Protein AF-A0AAN5CMR9-F1 (afdb_monomer)

Structure (mmCIF, N/CA/C/O backbone):
data_AF-A0AAN5CMR9-F1
#
_entry.id   AF-A0AAN5CMR9-F1
#
loop_
_atom_site.group_PDB
_atom_site.id
_atom_site.type_symbol
_atom_site.label_atom_id
_atom_site.label_alt_id
_atom_site.label_comp_id
_atom_site.label_asym_id
_atom_site.label_entity_id
_atom_site.label_seq_id
_atom_site.pdbx_PDB_ins_code
_atom_site.Cartn_x
_atom_site.Cartn_y
_atom_site.Cartn_z
_atom_site.occupancy
_atom_site.B_iso_or_equiv
_atom_site.auth_seq_id
_atom_site.auth_comp_id
_atom_site.auth_asym_id
_atom_site.auth_atom_id
_atom_site.pdbx_PDB_model_num
ATOM 1 N N . LEU A 1 1 ? -16.423 -17.883 -1.267 1.00 54.22 1 LEU A N 1
ATOM 2 C CA . LEU A 1 1 ? -16.572 -16.477 -0.836 1.00 54.22 1 LEU A CA 1
ATOM 3 C C . LEU A 1 1 ? -15.192 -15.862 -0.954 1.00 54.22 1 LEU A C 1
ATOM 5 O O . LEU A 1 1 ? -14.304 -16.323 -0.244 1.00 54.22 1 LEU A O 1
ATOM 9 N N . ASP A 1 2 ? -14.977 -14.930 -1.876 1.00 73.81 2 ASP A N 1
ATOM 10 C CA . ASP A 1 2 ? -13.643 -14.345 -2.053 1.00 73.81 2 ASP A CA 1
ATOM 11 C C . ASP A 1 2 ? -13.212 -13.628 -0.769 1.00 73.81 2 ASP A C 1
ATOM 13 O O . ASP A 1 2 ? -14.037 -12.999 -0.098 1.00 73.81 2 ASP A O 1
ATOM 17 N N . SER A 1 3 ? -11.927 -13.698 -0.415 1.00 73.06 3 SER A N 1
ATOM 18 C CA . SER A 1 3 ? -11.395 -13.142 0.841 1.00 73.06 3 SER A CA 1
ATOM 19 C C . SER A 1 3 ? -11.762 -11.663 1.044 1.00 73.06 3 SER A C 1
ATOM 21 O O . SER A 1 3 ? -12.077 -11.240 2.156 1.00 73.06 3 SER A O 1
ATOM 23 N N . PHE A 1 4 ? -11.833 -10.886 -0.044 1.00 76.44 4 PHE A N 1
ATOM 24 C CA . PHE A 1 4 ? -12.294 -9.493 -0.036 1.00 76.44 4 PHE A CA 1
ATOM 25 C C . PHE A 1 4 ? -13.784 -9.341 0.290 1.00 76.44 4 PHE A C 1
ATOM 27 O O . PHE A 1 4 ? -14.167 -8.454 1.056 1.00 76.44 4 PHE A O 1
ATOM 34 N N . GLN A 1 5 ? -14.632 -10.206 -0.269 1.00 79.25 5 GLN A N 1
ATOM 35 C CA . GLN A 1 5 ? -16.070 -10.196 0.002 1.00 79.25 5 GLN A CA 1
ATOM 36 C C . GLN A 1 5 ? -16.343 -10.585 1.459 1.00 79.25 5 GLN A C 1
ATOM 38 O O . GLN A 1 5 ? -17.150 -9.936 2.125 1.00 79.25 5 GLN A O 1
ATOM 43 N N . GLY A 1 6 ? -15.615 -11.582 1.977 1.00 84.19 6 GLY A N 1
ATOM 44 C CA . GLY A 1 6 ? -15.676 -11.984 3.383 1.00 84.19 6 GLY A CA 1
ATOM 45 C C . GLY A 1 6 ? -15.304 -10.839 4.322 1.00 84.19 6 GLY A C 1
ATOM 46 O O . GLY A 1 6 ? -16.078 -10.498 5.218 1.00 84.19 6 GLY A O 1
ATOM 47 N N . PHE A 1 7 ? -14.179 -10.170 4.056 1.00 82.88 7 PHE A N 1
ATOM 48 C CA . PHE A 1 7 ? -13.746 -9.002 4.825 1.00 82.88 7 PHE A CA 1
ATOM 49 C C . PHE A 1 7 ? -14.787 -7.874 4.800 1.00 82.88 7 PHE A C 1
ATOM 51 O O . PHE A 1 7 ? -15.150 -7.332 5.846 1.00 82.88 7 PHE A O 1
ATOM 58 N N . ALA A 1 8 ? -15.331 -7.547 3.624 1.00 85.06 8 ALA A N 1
ATOM 59 C CA . ALA A 1 8 ? -16.335 -6.496 3.479 1.00 85.06 8 ALA A CA 1
ATOM 60 C C . ALA A 1 8 ? -17.633 -6.807 4.246 1.00 85.06 8 ALA A C 1
ATOM 62 O O . ALA A 1 8 ? -18.212 -5.910 4.869 1.00 85.06 8 ALA A O 1
ATOM 63 N N . ILE A 1 9 ? -18.088 -8.063 4.232 1.00 88.12 9 ILE A N 1
ATOM 64 C CA . ILE A 1 9 ? -19.270 -8.504 4.984 1.00 88.12 9 ILE A CA 1
ATOM 65 C C . ILE A 1 9 ? -19.006 -8.411 6.488 1.00 88.12 9 ILE A C 1
ATOM 67 O O . ILE A 1 9 ? -19.814 -7.820 7.207 1.00 88.12 9 ILE A O 1
ATOM 71 N N . ILE A 1 10 ? -17.867 -8.921 6.963 1.00 86.75 10 ILE A N 1
ATOM 72 C CA . ILE A 1 10 ? -17.481 -8.866 8.381 1.00 86.75 10 ILE A CA 1
ATOM 73 C C . ILE A 1 10 ? -17.384 -7.412 8.854 1.00 86.75 10 ILE A C 1
ATOM 75 O O . ILE A 1 10 ? -17.934 -7.067 9.903 1.00 86.75 10 ILE A O 1
ATOM 79 N N . PHE A 1 11 ? -16.762 -6.534 8.068 1.00 86.75 11 PHE A N 1
ATOM 80 C CA . PHE A 1 11 ? -16.649 -5.113 8.389 1.00 86.75 11 PHE A CA 1
ATOM 81 C C . PHE A 1 11 ? -18.017 -4.432 8.486 1.00 86.75 11 PHE A C 1
ATOM 83 O O . PHE A 1 11 ? -18.305 -3.734 9.461 1.00 86.75 11 PHE A O 1
ATOM 90 N N . ARG A 1 12 ? -18.895 -4.664 7.503 1.00 87.50 12 ARG A N 1
ATOM 91 C CA . ARG A 1 12 ? -20.254 -4.100 7.493 1.00 87.50 12 ARG A CA 1
ATOM 92 C 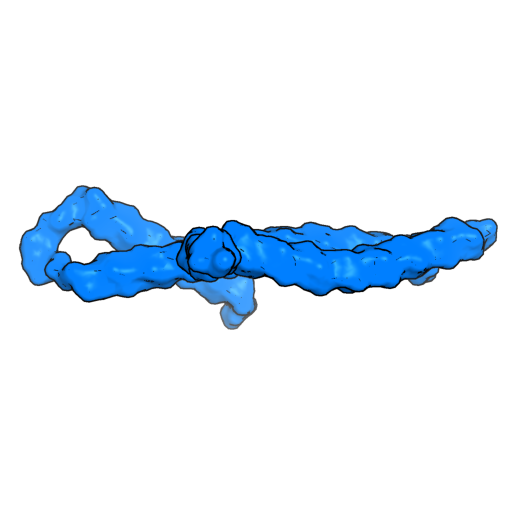C . ARG A 1 12 ? -21.088 -4.609 8.666 1.00 87.50 12 ARG A C 1
ATOM 94 O O . ARG A 1 12 ? -21.813 -3.819 9.267 1.00 87.50 12 ARG A O 1
ATOM 101 N N . THR A 1 13 ? -20.980 -5.890 9.005 1.00 86.31 13 THR A N 1
ATOM 102 C CA . THR A 1 13 ? -21.714 -6.494 10.124 1.00 86.31 13 THR A CA 1
ATOM 103 C C . THR A 1 13 ? -21.234 -5.946 11.466 1.00 86.31 13 THR A C 1
ATOM 105 O O . THR A 1 13 ? -22.067 -5.509 12.260 1.00 86.31 13 THR A O 1
ATOM 108 N N . ASN A 1 14 ? -19.918 -5.866 11.695 1.00 84.94 14 ASN A N 1
ATOM 109 C CA . ASN A 1 14 ? -19.356 -5.272 12.916 1.00 84.94 14 ASN A CA 1
ATOM 110 C C . ASN A 1 14 ? -19.716 -3.788 13.049 1.00 84.94 14 ASN A C 1
ATOM 112 O O . ASN A 1 14 ? -20.107 -3.345 14.127 1.00 84.94 14 ASN A O 1
ATOM 116 N N . ARG A 1 15 ? -19.676 -3.028 11.947 1.00 85.44 15 ARG A N 1
ATOM 117 C CA . ARG A 1 15 ? -20.081 -1.617 11.944 1.00 85.44 15 ARG A CA 1
ATOM 118 C C . ARG A 1 15 ? -21.562 -1.443 12.281 1.00 85.44 15 ARG A C 1
ATOM 120 O O . ARG A 1 15 ? -21.886 -0.665 13.168 1.00 85.44 15 ARG A O 1
ATOM 127 N N . LYS A 1 16 ? -22.453 -2.215 11.648 1.00 85.81 16 LYS A N 1
ATOM 128 C CA . LYS A 1 16 ? -23.893 -2.191 11.963 1.00 85.81 16 LYS A CA 1
ATOM 129 C C . LYS A 1 16 ? -24.174 -2.597 13.411 1.00 85.81 16 LYS A C 1
ATOM 131 O O . LYS A 1 16 ? -25.052 -2.013 14.037 1.00 85.81 16 LYS A O 1
ATOM 136 N N . ALA A 1 17 ? -23.455 -3.587 13.943 1.00 82.88 17 ALA A N 1
ATOM 137 C CA . ALA A 1 17 ? -23.580 -3.986 15.342 1.00 82.88 17 ALA A CA 1
ATOM 138 C C . ALA A 1 17 ? -23.146 -2.852 16.284 1.00 82.88 17 ALA A C 1
ATOM 140 O O . ALA A 1 17 ? -23.861 -2.547 17.235 1.00 82.88 17 ALA A O 1
ATOM 141 N N . PHE A 1 18 ? -22.026 -2.189 15.985 1.00 82.50 18 PHE A N 1
ATOM 142 C CA . PHE A 1 18 ? -21.540 -1.036 16.741 1.00 82.50 18 PHE A CA 1
ATOM 143 C C . PHE A 1 18 ? -22.519 0.147 16.708 1.00 82.50 18 PHE A C 1
ATOM 145 O O . PHE A 1 18 ? -22.845 0.702 17.756 1.00 82.50 18 PHE A O 1
ATOM 152 N N . ASP A 1 19 ? -23.055 0.483 15.533 1.00 82.44 19 ASP A N 1
ATOM 153 C CA . ASP A 1 19 ? -24.025 1.573 15.374 1.00 82.44 19 ASP A CA 1
ATOM 154 C C . ASP A 1 19 ? -25.329 1.284 16.143 1.00 82.44 19 ASP A C 1
ATOM 156 O O . ASP A 1 19 ? -25.851 2.171 16.819 1.00 82.44 19 ASP A O 1
ATOM 160 N N . ARG A 1 20 ? -25.805 0.027 16.137 1.00 81.00 20 ARG A N 1
ATOM 161 C CA . ARG A 1 20 ? -26.970 -0.414 16.932 1.00 81.00 20 ARG A CA 1
ATOM 162 C C . ARG A 1 20 ? -26.738 -0.320 18.441 1.00 81.00 20 ARG A C 1
ATOM 164 O O . ARG A 1 20 ? -27.664 0.013 19.172 1.00 81.00 20 ARG A O 1
ATOM 171 N N . MET A 1 21 ? -25.519 -0.597 18.908 1.00 76.31 21 MET A N 1
ATOM 172 C CA . MET A 1 21 ? -25.154 -0.446 20.324 1.00 76.31 21 MET A CA 1
ATOM 173 C C . MET A 1 21 ? -25.060 1.027 20.744 1.00 76.31 21 MET A C 1
ATOM 175 O O . MET A 1 21 ? -25.312 1.349 21.902 1.00 76.31 21 MET A O 1
ATOM 179 N N . LYS A 1 22 ? -24.746 1.931 19.807 1.00 72.62 22 LYS A N 1
ATOM 180 C CA . LYS A 1 22 ? -24.695 3.379 20.050 1.00 72.62 22 LYS A CA 1
ATOM 181 C C . LYS A 1 22 ? -26.085 4.032 20.069 1.00 72.62 22 LYS A C 1
ATOM 183 O O . LYS A 1 22 ? -26.266 5.031 20.757 1.00 72.62 22 LYS A O 1
ATOM 188 N N . SER A 1 23 ? -27.059 3.480 19.338 1.00 71.38 23 SER A N 1
ATOM 189 C CA . SER A 1 23 ? -28.411 4.046 19.182 1.00 71.38 23 SER A CA 1
ATOM 190 C C . SER A 1 23 ? -29.393 3.760 20.329 1.00 71.38 23 SER A C 1
ATOM 192 O O . SER A 1 23 ? -30.541 4.184 20.254 1.00 71.38 23 SER A O 1
ATOM 194 N N . GLY A 1 24 ? -28.982 3.061 21.389 1.00 58.81 24 GLY A N 1
ATOM 195 C CA . GLY A 1 24 ? -29.808 2.891 22.585 1.00 58.81 24 GLY A CA 1
ATOM 196 C C . GLY A 1 24 ? -29.395 1.688 23.420 1.00 58.81 24 GLY A C 1
ATOM 197 O O . GLY A 1 24 ? -29.273 0.576 22.907 1.00 58.81 24 GLY A O 1
ATOM 198 N N . ALA A 1 25 ? -29.206 1.907 24.722 1.00 55.69 25 ALA A N 1
ATOM 199 C CA . ALA A 1 25 ? -29.036 0.840 25.696 1.00 55.69 25 ALA A CA 1
ATOM 200 C C . ALA A 1 25 ? -30.337 0.024 25.766 1.00 55.69 25 ALA A C 1
ATOM 202 O O . ALA A 1 25 ? -31.281 0.400 26.456 1.00 55.69 25 ALA A O 1
ATOM 203 N N . GLN A 1 26 ? -30.414 -1.084 25.024 1.00 57.78 26 GLN A N 1
ATOM 204 C CA . GLN A 1 26 ? -31.465 -2.073 25.245 1.00 57.78 26 GLN A CA 1
ATOM 205 C C . GLN A 1 26 ? -31.249 -2.682 26.636 1.00 57.78 26 GLN A C 1
ATOM 207 O O . GLN A 1 26 ? -30.370 -3.527 26.833 1.00 57.78 26 GLN A O 1
ATOM 212 N N . VAL A 1 27 ? -32.026 -2.190 27.603 1.00 52.62 27 VAL A N 1
ATOM 213 C CA . VAL A 1 27 ? -32.082 -2.661 28.990 1.00 52.62 27 VAL A CA 1
ATOM 214 C C . VAL A 1 27 ? -32.429 -4.153 28.953 1.00 52.62 27 VAL A C 1
ATOM 216 O O . VAL A 1 27 ? -33.555 -4.521 28.639 1.00 52.62 27 VAL A O 1
ATOM 219 N N . GLY A 1 28 ? -31.429 -5.013 29.168 1.00 58.91 28 GLY A N 1
ATOM 220 C CA . GLY A 1 28 ? -31.587 -6.474 29.211 1.00 58.91 28 GLY A CA 1
ATOM 221 C C . GLY A 1 28 ? -30.560 -7.285 28.411 1.00 58.91 28 GLY A C 1
ATOM 222 O O . GLY A 1 28 ? -30.304 -8.424 28.771 1.00 58.91 28 GLY A O 1
ATOM 223 N N . ASN A 1 29 ? -29.920 -6.713 27.380 1.00 56.38 29 ASN A N 1
ATOM 224 C CA . ASN A 1 29 ? -28.950 -7.431 26.521 1.00 56.38 29 ASN A CA 1
ATOM 225 C C . ASN A 1 29 ? -27.581 -6.735 26.396 1.00 56.38 29 ASN A C 1
ATOM 227 O O . ASN A 1 29 ? -26.737 -7.126 25.581 1.00 56.38 29 ASN A O 1
ATOM 231 N N . TYR A 1 30 ? -27.346 -5.691 27.194 1.00 60.59 30 TYR A N 1
ATOM 232 C CA . TYR A 1 30 ? -26.085 -4.958 27.215 1.00 60.59 30 TYR A CA 1
ATOM 233 C C . TYR A 1 30 ? -25.018 -5.744 27.989 1.00 60.59 30 TYR A C 1
ATOM 235 O O . TYR A 1 30 ? -24.880 -5.616 29.202 1.00 60.59 30 TYR A O 1
ATOM 243 N N . SER A 1 31 ? -24.252 -6.573 27.280 1.00 68.94 31 SER A N 1
ATOM 244 C CA . SER A 1 31 ? -23.016 -7.142 27.818 1.00 68.94 31 SER A CA 1
ATOM 245 C C . SER A 1 31 ? -21.861 -6.195 27.517 1.00 68.94 31 SER A C 1
ATOM 247 O O . SER A 1 31 ? -21.487 -6.010 26.357 1.00 68.94 31 SER A O 1
ATOM 249 N N . VAL A 1 32 ? -21.281 -5.616 28.572 1.00 72.62 32 VAL A N 1
ATOM 250 C CA . VAL A 1 32 ? -20.092 -4.751 28.495 1.00 72.62 32 VAL A CA 1
ATOM 251 C C . VAL A 1 32 ? -18.985 -5.439 27.687 1.00 72.62 32 VAL A C 1
ATOM 253 O O . VAL A 1 32 ? -18.426 -4.833 26.774 1.00 72.62 32 VAL A O 1
ATOM 256 N N . ALA A 1 33 ? -18.756 -6.735 27.929 1.00 78.75 33 ALA A N 1
ATOM 257 C CA . ALA A 1 33 ? -17.761 -7.536 27.218 1.00 78.75 33 ALA A CA 1
ATOM 258 C C . ALA A 1 33 ? -17.989 -7.564 25.696 1.00 78.75 33 ALA A C 1
ATOM 260 O O . ALA A 1 33 ? -17.045 -7.399 24.926 1.00 78.75 33 ALA A O 1
ATOM 261 N N . ARG A 1 34 ? -19.244 -7.695 25.245 1.00 78.06 34 ARG A N 1
ATOM 262 C CA . ARG A 1 34 ? -19.577 -7.728 23.812 1.00 78.06 34 ARG A CA 1
ATOM 263 C C . ARG A 1 34 ? -19.308 -6.385 23.132 1.00 78.06 34 ARG A C 1
ATOM 265 O O . ARG A 1 34 ? -18.791 -6.356 22.017 1.00 78.06 34 ARG A O 1
ATOM 272 N N . THR A 1 35 ? -19.634 -5.278 23.795 1.00 80.50 35 THR A N 1
ATOM 273 C CA . THR A 1 35 ? -19.367 -3.931 23.269 1.00 80.50 35 THR A CA 1
ATOM 274 C C . THR A 1 35 ? -17.864 -3.678 23.133 1.00 80.50 35 THR A C 1
ATOM 276 O O . THR A 1 35 ? -17.432 -3.137 22.114 1.00 80.50 35 THR A O 1
ATOM 279 N N . PHE A 1 36 ? -17.061 -4.117 24.111 1.00 82.56 36 PHE A N 1
ATOM 280 C CA . PHE A 1 36 ? -15.597 -4.041 24.040 1.00 82.56 36 PHE A CA 1
ATOM 281 C C . PHE A 1 36 ? -15.033 -4.875 22.882 1.00 82.56 36 PHE A C 1
ATOM 283 O O . PHE A 1 36 ? -14.300 -4.332 22.059 1.00 82.56 36 PHE A O 1
ATOM 290 N N . GLN A 1 37 ? -15.453 -6.136 22.745 1.00 83.62 37 GLN A N 1
ATOM 291 C CA . GLN A 1 37 ? -14.999 -7.025 21.666 1.00 83.62 37 GLN A CA 1
ATOM 292 C C . GLN A 1 37 ? -15.316 -6.475 20.268 1.00 83.62 37 GLN A C 1
ATOM 294 O O . GLN A 1 37 ? -14.469 -6.488 19.377 1.00 83.62 37 GLN A O 1
ATOM 299 N N . VAL A 1 38 ? -16.533 -5.964 20.048 1.00 85.31 38 VAL A N 1
ATOM 300 C CA . VAL A 1 38 ? -16.916 -5.402 18.739 1.00 85.31 38 VAL A CA 1
ATOM 301 C C . VAL A 1 38 ? -16.152 -4.111 18.446 1.00 85.31 38 VAL A C 1
ATOM 303 O O . VAL A 1 38 ? -15.786 -3.873 17.295 1.00 85.31 38 VAL A O 1
ATOM 306 N N . LYS A 1 39 ? -15.893 -3.282 19.465 1.00 85.31 39 LYS A N 1
ATOM 307 C CA . LYS A 1 39 ? -15.098 -2.059 19.315 1.00 85.31 39 LYS A CA 1
ATOM 308 C C . LYS A 1 39 ? -13.657 -2.382 18.911 1.00 85.31 39 LYS A C 1
ATOM 310 O O . LYS A 1 39 ? -13.166 -1.787 17.956 1.00 85.31 39 LYS A O 1
ATOM 315 N N . GLU A 1 40 ? -13.025 -3.333 19.590 1.00 84.00 40 GLU A N 1
ATOM 316 C CA . GLU A 1 40 ? -11.660 -3.780 19.294 1.00 84.00 40 GLU A CA 1
ATOM 317 C C . GLU A 1 40 ? -11.565 -4.400 17.893 1.00 84.00 40 GLU A C 1
ATOM 319 O O . GLU A 1 40 ? -10.735 -3.985 17.085 1.00 84.00 40 GLU A O 1
ATOM 324 N N . ASN A 1 41 ? -12.496 -5.291 17.535 1.00 87.00 41 ASN A N 1
ATOM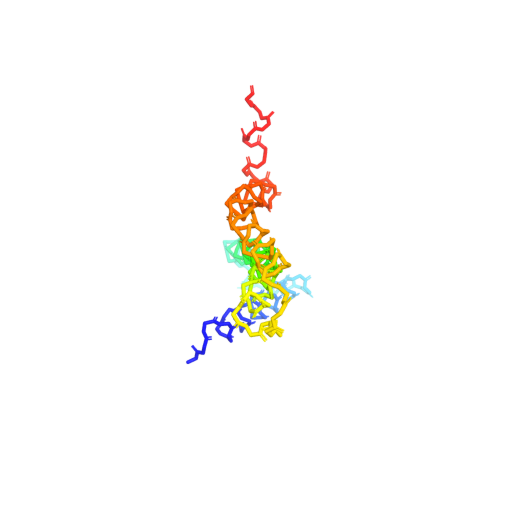 325 C CA . ASN A 1 41 ? -12.564 -5.854 16.185 1.00 87.00 41 ASN A CA 1
ATOM 326 C C . ASN A 1 41 ? -12.704 -4.766 15.111 1.00 87.00 41 ASN A C 1
ATOM 328 O O . ASN A 1 41 ? -12.091 -4.855 14.048 1.00 87.00 41 ASN A O 1
ATOM 332 N N . LEU A 1 42 ? -13.501 -3.723 15.362 1.00 86.00 42 LEU A N 1
ATOM 333 C CA . LEU A 1 42 ? -13.661 -2.615 14.421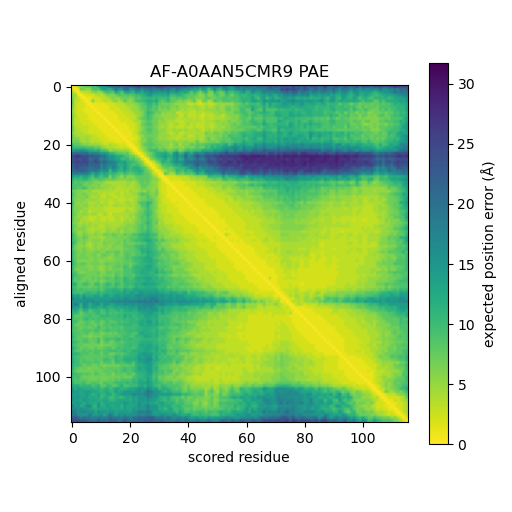 1.00 86.00 42 LEU A CA 1
ATOM 334 C C . LEU A 1 42 ? -12.363 -1.809 14.257 1.00 86.00 42 LEU A C 1
ATOM 336 O O . LEU A 1 42 ? -12.066 -1.356 13.151 1.00 86.00 42 LEU A O 1
ATOM 340 N N . GLU A 1 43 ? -11.605 -1.621 15.336 1.00 86.88 43 GLU A N 1
ATOM 341 C CA . GLU A 1 43 ? -10.306 -0.944 15.319 1.00 86.88 43 GLU A CA 1
ATOM 342 C C . GLU A 1 43 ? -9.275 -1.747 14.516 1.00 86.88 43 GLU A C 1
ATOM 344 O O . GLU A 1 43 ? -8.666 -1.204 13.590 1.00 86.88 43 GLU A O 1
ATOM 349 N N . VAL A 1 44 ? -9.184 -3.058 14.762 1.00 86.75 44 VAL A N 1
ATOM 350 C CA . VAL A 1 44 ? -8.317 -3.973 14.002 1.00 86.75 44 VAL A CA 1
ATOM 351 C C . VAL A 1 44 ? -8.689 -3.988 12.518 1.00 86.75 44 VAL A C 1
ATOM 353 O O . VAL A 1 44 ? -7.818 -3.863 11.658 1.00 86.75 44 VAL A O 1
ATOM 356 N N . LEU A 1 45 ? -9.980 -4.077 12.183 1.00 87.25 45 LEU A N 1
ATOM 357 C CA . LEU A 1 45 ? -10.410 -4.081 10.783 1.00 87.25 45 LEU A CA 1
ATOM 358 C C . LEU A 1 45 ? -10.127 -2.744 10.080 1.00 87.25 45 LEU A C 1
ATOM 360 O O . LEU A 1 45 ? -9.774 -2.739 8.901 1.00 87.25 45 LEU A O 1
ATOM 364 N N . ARG A 1 46 ? -10.252 -1.604 10.774 1.00 86.75 46 ARG A N 1
ATOM 365 C CA . ARG A 1 46 ? -9.876 -0.289 10.220 1.00 86.75 46 ARG A CA 1
ATOM 366 C C . ARG A 1 46 ? -8.377 -0.201 9.955 1.00 86.75 46 ARG A C 1
ATOM 368 O O . ARG A 1 46 ? -7.988 0.296 8.900 1.00 86.75 46 ARG A O 1
ATOM 375 N N . TYR A 1 47 ? -7.563 -0.714 10.872 1.00 87.38 47 TYR A N 1
ATOM 376 C CA . TYR A 1 47 ? -6.118 -0.810 10.699 1.00 87.38 47 TYR A CA 1
ATOM 377 C C . TYR A 1 47 ? -5.746 -1.692 9.497 1.00 87.38 47 TYR A C 1
ATOM 379 O O . TYR A 1 47 ? -5.018 -1.250 8.608 1.00 87.38 47 TYR A O 1
ATOM 387 N N . MET A 1 48 ? -6.334 -2.888 9.390 1.00 86.88 48 MET A N 1
ATOM 388 C CA . MET A 1 48 ? -6.136 -3.776 8.236 1.00 86.88 48 MET A CA 1
ATOM 389 C C . MET A 1 48 ? -6.560 -3.114 6.918 1.00 86.88 48 MET A C 1
ATOM 391 O O . MET A 1 48 ? -5.858 -3.226 5.915 1.00 86.88 48 MET A O 1
ATOM 395 N N . GLN A 1 49 ? -7.679 -2.381 6.909 1.00 87.31 49 GLN A N 1
ATOM 396 C CA . GLN A 1 49 ? -8.127 -1.642 5.727 1.00 87.31 49 GLN A CA 1
ATOM 397 C C . GLN A 1 49 ? -7.149 -0.518 5.347 1.00 87.31 49 GLN A C 1
ATOM 399 O O . GLN A 1 49 ? -6.892 -0.308 4.161 1.00 87.31 49 GLN A O 1
ATOM 404 N N . TRP A 1 50 ? -6.609 0.210 6.327 1.00 86.62 50 TRP A N 1
ATOM 405 C CA . TRP A 1 50 ? -5.611 1.258 6.104 1.00 86.62 50 TRP A CA 1
ATOM 406 C C . TRP A 1 50 ? -4.334 0.694 5.473 1.00 86.62 50 TRP A C 1
ATOM 408 O O . TRP A 1 50 ? -3.916 1.165 4.413 1.00 86.62 50 TRP A O 1
ATOM 418 N N . MET A 1 51 ? -3.780 -0.372 6.056 1.00 87.25 51 MET A N 1
ATOM 419 C CA . MET A 1 51 ? -2.610 -1.065 5.508 1.00 87.25 51 MET A CA 1
ATOM 420 C C . MET A 1 51 ? -2.875 -1.626 4.109 1.00 87.25 51 MET A C 1
ATOM 422 O O . MET A 1 51 ? -2.065 -1.446 3.199 1.00 87.25 51 MET A O 1
ATOM 426 N N . GLY A 1 52 ? -4.034 -2.264 3.917 1.00 87.50 52 GLY A N 1
ATOM 427 C CA . GLY A 1 52 ? -4.421 -2.854 2.639 1.00 87.50 52 GLY A CA 1
ATOM 428 C C . GLY A 1 52 ? -4.490 -1.824 1.511 1.00 87.50 52 GLY A C 1
ATOM 429 O O . GLY A 1 52 ? -4.042 -2.101 0.401 1.00 87.50 52 GLY A O 1
ATOM 430 N N . ARG A 1 53 ? -4.975 -0.605 1.788 1.00 86.75 53 ARG A N 1
ATOM 431 C CA . ARG A 1 53 ? -4.987 0.486 0.798 1.00 86.75 53 ARG A CA 1
ATOM 432 C C . ARG A 1 53 ? -3.576 0.884 0.366 1.00 86.75 53 ARG A C 1
ATOM 434 O O . ARG A 1 53 ? -3.345 1.020 -0.832 1.00 86.75 53 ARG A O 1
ATOM 441 N N . GLY A 1 54 ? -2.650 1.045 1.313 1.00 87.12 54 GLY A N 1
ATOM 442 C CA . GLY A 1 54 ? -1.254 1.373 1.004 1.00 87.12 54 GLY A CA 1
ATOM 443 C C . GLY A 1 54 ? -0.584 0.294 0.151 1.00 87.12 54 GLY A C 1
ATOM 444 O O . GLY A 1 54 ? 0.038 0.598 -0.867 1.00 87.12 54 GLY A O 1
ATOM 445 N N . TRP A 1 55 ? -0.800 -0.972 0.509 1.00 87.12 55 TRP A N 1
ATOM 446 C CA . TRP A 1 55 ? -0.264 -2.115 -0.227 1.00 87.12 55 TRP A CA 1
ATOM 447 C C . TRP A 1 55 ? -0.790 -2.205 -1.670 1.00 87.12 55 TRP A C 1
ATOM 449 O O . TRP A 1 55 ? -0.005 -2.437 -2.590 1.00 87.12 55 TRP A O 1
ATOM 459 N N . ILE A 1 56 ? -2.090 -1.967 -1.894 1.00 89.81 56 ILE A N 1
ATOM 460 C CA . ILE A 1 56 ? -2.690 -1.979 -3.242 1.00 89.81 56 ILE A CA 1
ATOM 461 C C . ILE A 1 56 ? -2.090 -0.881 -4.127 1.00 89.81 56 ILE A C 1
ATOM 463 O O . ILE A 1 56 ? -1.723 -1.151 -5.272 1.00 89.81 56 ILE A O 1
ATOM 467 N N . VAL A 1 57 ? -1.977 0.350 -3.614 1.00 89.12 57 VAL A N 1
ATOM 468 C CA . VAL A 1 57 ? -1.414 1.480 -4.376 1.00 89.12 57 VAL A CA 1
ATOM 469 C C . VAL A 1 57 ? 0.013 1.161 -4.811 1.00 89.12 57 VAL A C 1
ATOM 471 O O . VAL A 1 57 ? 0.356 1.291 -5.984 1.00 89.12 57 VAL A O 1
ATOM 474 N N . SER A 1 58 ? 0.820 0.670 -3.880 1.00 87.00 58 SER A N 1
ATOM 475 C CA . SER A 1 58 ? 2.230 0.398 -4.126 1.00 87.00 58 SER A CA 1
ATOM 476 C C . SER A 1 58 ? 2.470 -0.788 -5.078 1.00 87.00 58 SER A C 1
ATOM 478 O O . SER A 1 58 ? 3.351 -0.736 -5.943 1.00 87.00 58 SER A O 1
ATOM 480 N N . ASN A 1 59 ? 1.636 -1.834 -5.003 1.00 88.50 59 ASN A N 1
ATOM 481 C CA . ASN A 1 59 ? 1.656 -2.918 -5.992 1.00 88.50 59 ASN A CA 1
ATOM 482 C C . ASN A 1 59 ? 1.240 -2.432 -7.375 1.00 88.50 59 ASN A C 1
ATOM 484 O O . ASN A 1 59 ? 1.875 -2.796 -8.356 1.00 88.50 59 ASN A O 1
ATOM 488 N N . THR A 1 60 ? 0.210 -1.589 -7.464 1.00 91.31 60 THR A N 1
ATOM 489 C CA . THR A 1 60 ? -0.269 -1.066 -8.751 1.00 91.31 60 THR A CA 1
ATOM 490 C C . THR A 1 60 ? 0.851 -0.341 -9.495 1.00 91.31 60 THR A C 1
ATOM 492 O O . THR A 1 60 ? 1.065 -0.601 -10.675 1.00 91.31 60 THR A O 1
ATOM 495 N N . VAL A 1 61 ? 1.619 0.506 -8.801 1.00 92.06 61 VAL A N 1
ATOM 496 C CA . VAL A 1 61 ? 2.775 1.196 -9.399 1.00 92.06 61 VAL A CA 1
ATOM 497 C C . VAL A 1 61 ? 3.816 0.197 -9.910 1.00 92.06 61 VAL A C 1
ATOM 499 O O . VAL A 1 61 ? 4.283 0.332 -11.037 1.00 92.06 61 VAL A O 1
ATOM 502 N N . SER A 1 62 ? 4.121 -0.834 -9.119 1.00 90.94 62 SER A N 1
ATOM 503 C CA . SER A 1 62 ? 5.094 -1.873 -9.486 1.00 90.94 62 SER A CA 1
ATOM 504 C C . SER A 1 62 ? 4.637 -2.689 -10.705 1.00 90.94 62 SER A C 1
ATOM 506 O O . SER A 1 62 ? 5.423 -2.978 -11.604 1.00 90.94 62 SER A O 1
ATOM 508 N N . PHE A 1 63 ? 3.345 -3.017 -10.785 1.00 93.69 63 PHE A N 1
ATOM 509 C CA . PHE A 1 63 ? 2.768 -3.700 -11.943 1.00 93.69 63 PHE A CA 1
ATOM 510 C C . PHE A 1 63 ? 2.824 -2.846 -13.210 1.00 93.69 63 PHE A C 1
ATOM 512 O O . PHE A 1 63 ? 3.110 -3.373 -14.282 1.00 93.69 63 PHE A O 1
ATOM 519 N N . VAL A 1 64 ? 2.575 -1.539 -13.104 1.00 94.25 64 VAL A N 1
ATOM 520 C CA . VAL A 1 64 ? 2.623 -0.626 -14.255 1.00 94.25 64 VAL A CA 1
ATOM 521 C C . VAL A 1 64 ? 4.047 -0.497 -14.795 1.00 94.25 64 VAL A C 1
ATOM 523 O O . VAL A 1 64 ? 4.250 -0.595 -16.005 1.00 94.25 64 VAL A O 1
ATOM 526 N N . THR A 1 65 ? 5.041 -0.315 -13.925 1.00 93.75 65 THR A N 1
ATOM 527 C CA . THR A 1 65 ? 6.444 -0.152 -14.343 1.00 93.75 65 THR A CA 1
ATOM 528 C C . THR A 1 65 ? 7.018 -1.435 -14.935 1.00 93.75 65 THR A C 1
ATOM 530 O O . THR A 1 65 ? 7.650 -1.392 -15.993 1.00 93.75 65 THR A O 1
ATOM 533 N N . TYR A 1 66 ?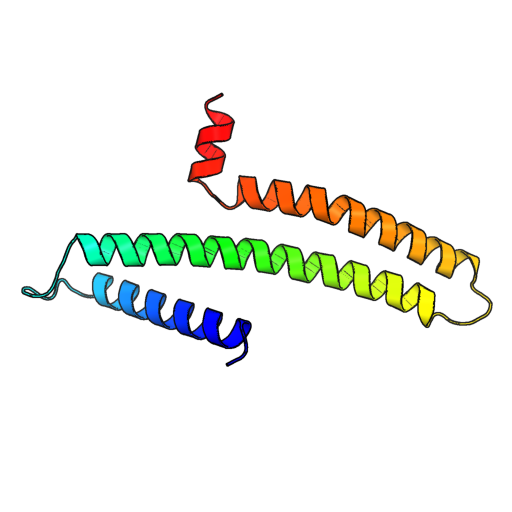 6.729 -2.586 -14.326 1.00 94.12 66 TYR A N 1
ATOM 534 C CA . TYR A 1 66 ? 7.114 -3.884 -14.876 1.00 94.12 66 TYR A CA 1
ATOM 535 C C . TYR A 1 66 ? 6.371 -4.209 -16.181 1.00 94.12 66 TYR A C 1
ATOM 537 O O . TYR A 1 66 ? 6.967 -4.694 -17.143 1.00 94.12 66 TYR A O 1
ATOM 545 N N . GLY A 1 67 ? 5.078 -3.883 -16.254 1.00 94.25 67 GLY A N 1
ATOM 546 C CA . GLY A 1 67 ? 4.282 -4.031 -17.470 1.00 94.25 67 GLY A CA 1
A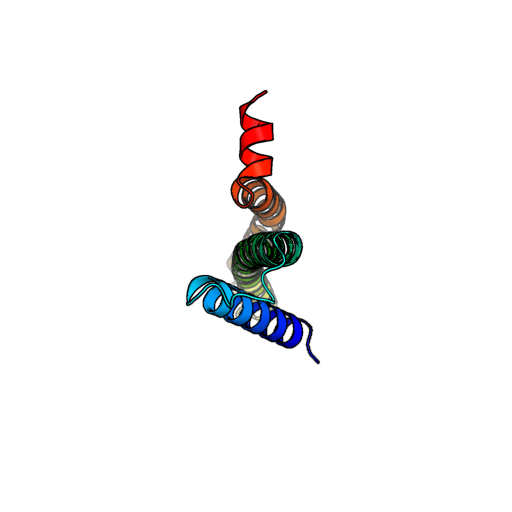TOM 547 C C . GLY A 1 67 ? 4.852 -3.215 -18.629 1.00 94.25 67 GLY A C 1
ATOM 548 O O . GLY A 1 67 ? 4.969 -3.731 -19.738 1.00 94.25 67 GLY A O 1
ATOM 549 N N . PHE A 1 68 ? 5.289 -1.981 -18.372 1.00 93.69 68 PHE A N 1
ATOM 550 C CA . PHE A 1 68 ? 5.951 -1.156 -19.382 1.00 93.69 68 PHE A CA 1
ATOM 551 C C . PHE A 1 68 ? 7.287 -1.753 -19.846 1.00 93.69 68 PHE A C 1
ATOM 553 O O . PHE A 1 68 ? 7.603 -1.713 -21.032 1.00 93.69 68 PHE A O 1
ATOM 560 N N . PHE A 1 69 ? 8.063 -2.356 -18.943 1.00 93.50 69 PHE A N 1
ATOM 561 C CA . PHE A 1 69 ? 9.279 -3.074 -19.325 1.00 93.50 69 PHE A CA 1
ATOM 562 C C . PHE A 1 69 ? 8.982 -4.255 -20.268 1.00 93.50 69 PHE A C 1
ATOM 564 O O . PHE A 1 69 ? 9.666 -4.411 -21.285 1.00 93.50 69 PHE A O 1
ATOM 571 N N . MET A 1 70 ? 7.946 -5.051 -19.978 1.00 93.94 70 MET A N 1
ATOM 572 C CA . MET A 1 70 ? 7.604 -6.236 -20.776 1.00 93.94 70 MET A CA 1
ATOM 573 C C . MET A 1 70 ? 6.976 -5.868 -22.129 1.00 93.94 70 MET A C 1
ATOM 575 O O . MET A 1 70 ? 7.434 -6.327 -23.170 1.00 93.94 70 MET A O 1
ATOM 579 N N . PHE A 1 71 ? 5.948 -5.018 -22.117 1.00 94.94 71 PHE A N 1
ATOM 580 C CA . PHE A 1 71 ? 5.106 -4.718 -23.285 1.00 94.94 71 PHE A CA 1
ATOM 581 C C . PHE A 1 71 ? 5.454 -3.390 -23.977 1.00 94.94 71 PHE A C 1
ATOM 583 O O . PHE A 1 71 ? 4.722 -2.946 -24.861 1.00 94.94 71 PHE A O 1
ATOM 590 N N . GLY A 1 72 ? 6.527 -2.720 -23.555 1.00 91.75 72 GLY A N 1
ATOM 591 C CA . GLY A 1 72 ? 6.967 -1.457 -24.142 1.00 91.75 72 GLY A CA 1
ATOM 592 C C . GLY A 1 72 ? 7.402 -1.606 -25.608 1.00 91.75 72 GLY A C 1
ATOM 593 O O . GLY A 1 72 ? 7.881 -2.672 -25.998 1.00 91.75 72 GLY A O 1
ATOM 594 N N . PRO A 1 73 ? 7.259 -0.546 -26.424 1.00 91.81 73 PRO A N 1
ATOM 595 C CA . PRO A 1 73 ? 7.593 -0.578 -27.845 1.00 91.81 73 PRO A CA 1
ATOM 596 C C . PRO A 1 73 ? 9.072 -0.899 -28.094 1.00 91.81 73 PRO A C 1
ATOM 598 O O . PRO A 1 73 ? 9.965 -0.432 -27.380 1.00 91.81 73 PRO A O 1
ATOM 601 N N . GLU A 1 74 ? 9.321 -1.679 -29.145 1.00 89.50 74 GLU A N 1
ATOM 602 C CA . GLU A 1 74 ? 10.667 -2.006 -29.616 1.00 89.50 74 GLU A CA 1
ATOM 603 C C . GLU A 1 74 ? 11.379 -0.740 -30.128 1.00 89.50 74 GLU A C 1
ATOM 605 O O . GLU A 1 74 ? 10.762 0.125 -30.750 1.00 89.50 74 GLU A O 1
ATOM 610 N N . GLY A 1 75 ? 12.674 -0.597 -29.820 1.00 88.75 75 GLY A N 1
ATOM 611 C CA . GLY A 1 75 ? 13.477 0.591 -30.154 1.00 88.75 75 GLY A CA 1
ATOM 612 C C . GLY A 1 75 ? 13.699 1.578 -28.999 1.00 88.75 75 GLY A C 1
ATOM 613 O O . GLY A 1 75 ? 14.497 2.503 -29.135 1.00 88.75 75 GLY A O 1
ATOM 614 N N . TYR A 1 76 ? 13.059 1.364 -27.844 1.00 90.56 76 TYR A N 1
ATOM 615 C CA . TYR A 1 76 ? 13.230 2.177 -26.629 1.00 90.56 76 TYR A CA 1
ATOM 616 C C . TYR A 1 76 ? 13.902 1.406 -25.483 1.00 90.56 76 TYR A C 1
ATOM 618 O O . TYR A 1 76 ? 13.484 1.496 -24.325 1.00 90.56 76 TYR A O 1
ATOM 626 N N . ASP A 1 77 ? 14.960 0.652 -25.781 1.00 92.62 77 ASP A N 1
ATOM 627 C CA . ASP A 1 77 ? 15.593 -0.258 -24.814 1.00 92.62 77 ASP A CA 1
ATOM 628 C C . ASP A 1 77 ? 16.094 0.454 -23.551 1.00 92.62 77 ASP A C 1
ATOM 630 O O . ASP A 1 77 ? 15.930 -0.054 -22.442 1.00 92.62 77 ASP A O 1
ATOM 634 N N . SER A 1 78 ? 16.611 1.680 -23.682 1.00 93.06 78 SER A N 1
ATOM 635 C CA . SER A 1 78 ? 17.045 2.484 -22.533 1.00 93.06 78 SER A CA 1
ATOM 636 C C . SER A 1 78 ? 15.891 2.855 -21.597 1.00 93.06 78 SER A C 1
ATOM 638 O O . SER A 1 78 ? 16.052 2.816 -20.378 1.00 93.06 78 SER A O 1
ATOM 640 N N . ILE A 1 79 ? 14.715 3.193 -22.140 1.00 93.56 79 ILE A N 1
ATOM 641 C CA . ILE A 1 79 ? 13.541 3.554 -21.329 1.00 93.56 79 ILE A CA 1
ATOM 642 C C . ILE A 1 79 ? 12.974 2.302 -20.662 1.00 93.56 79 ILE A C 1
ATOM 644 O O . ILE A 1 79 ? 12.628 2.341 -19.484 1.00 93.56 79 ILE A O 1
ATOM 648 N N . ARG A 1 80 ? 12.943 1.170 -21.374 1.00 92.44 80 ARG A N 1
ATOM 649 C CA . ARG A 1 80 ? 12.525 -0.117 -20.802 1.00 92.44 80 ARG A CA 1
ATOM 650 C C . ARG A 1 80 ? 13.440 -0.529 -19.646 1.00 92.44 80 ARG A C 1
ATOM 652 O O . ARG A 1 80 ? 12.942 -0.862 -18.571 1.00 92.44 80 ARG A 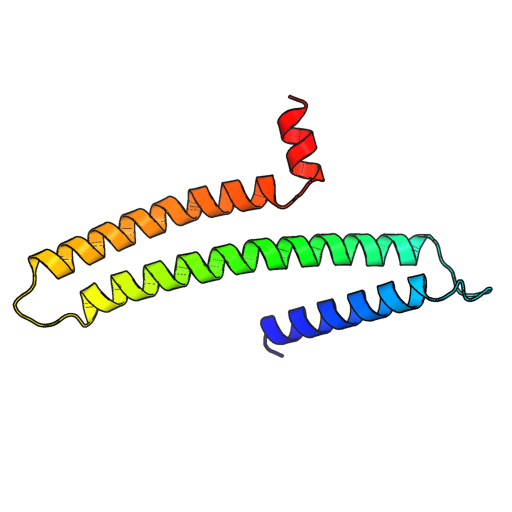O 1
ATOM 659 N N . ALA A 1 81 ? 14.757 -0.430 -19.822 1.00 93.12 81 ALA A N 1
ATOM 660 C CA . ALA A 1 81 ? 15.725 -0.692 -18.758 1.00 93.12 81 ALA A CA 1
ATOM 661 C C . ALA A 1 81 ? 15.539 0.258 -17.561 1.00 93.12 81 ALA A C 1
ATOM 663 O O . ALA A 1 81 ? 15.584 -0.175 -16.409 1.00 93.12 81 ALA A O 1
ATOM 664 N N . LEU A 1 82 ? 15.264 1.544 -17.805 1.00 94.56 82 LEU A N 1
ATOM 665 C CA . LEU A 1 82 ? 14.935 2.494 -16.741 1.00 94.56 82 LEU A CA 1
ATOM 666 C C . LEU A 1 82 ? 13.667 2.077 -15.979 1.00 94.56 82 LEU A C 1
ATOM 668 O O . LEU A 1 82 ? 13.670 2.093 -14.750 1.00 94.56 82 LEU A O 1
ATOM 672 N N . SER A 1 83 ? 12.605 1.660 -16.672 1.00 93.31 83 SER A N 1
ATOM 673 C CA . SER A 1 83 ? 11.367 1.196 -16.031 1.00 93.31 83 SER A CA 1
ATOM 674 C C . SER A 1 83 ? 11.574 -0.039 -15.158 1.00 93.31 83 SER A C 1
ATOM 676 O O . SER A 1 83 ? 10.964 -0.125 -14.092 1.00 93.31 83 SER A O 1
ATOM 678 N N . TYR A 1 84 ? 12.463 -0.950 -15.558 1.00 93.69 84 TYR A N 1
ATOM 679 C CA . TYR A 1 84 ? 12.843 -2.098 -14.736 1.00 93.69 84 TYR A CA 1
ATOM 680 C C . TYR A 1 84 ? 13.584 -1.673 -13.456 1.00 93.69 84 TYR A C 1
ATOM 682 O O . TYR A 1 84 ? 13.214 -2.093 -12.363 1.00 93.69 84 TYR A O 1
ATOM 690 N N . ASN A 1 85 ? 14.553 -0.758 -13.556 1.00 95.00 85 ASN A N 1
ATOM 691 C CA . ASN A 1 85 ? 15.239 -0.219 -12.373 1.00 95.00 85 ASN A CA 1
ATOM 692 C C . ASN A 1 85 ? 14.270 0.515 -11.428 1.00 95.00 85 ASN A C 1
ATOM 694 O O . ASN A 1 85 ? 14.347 0.376 -10.208 1.00 95.00 85 ASN A O 1
ATOM 698 N N . ILE A 1 86 ? 13.322 1.279 -11.983 1.00 93.44 86 ILE A N 1
ATOM 699 C CA . ILE A 1 86 ? 12.269 1.935 -11.197 1.00 93.44 86 ILE A CA 1
ATOM 700 C C . ILE A 1 86 ? 11.417 0.880 -10.482 1.00 93.44 86 ILE A C 1
ATOM 702 O O . ILE A 1 86 ? 11.144 1.030 -9.293 1.00 93.44 86 ILE A O 1
ATOM 706 N N . PHE A 1 87 ? 11.020 -0.193 -11.168 1.00 94.38 87 PHE A N 1
ATOM 707 C CA . PHE A 1 87 ? 10.315 -1.312 -10.544 1.00 94.38 87 PHE A CA 1
ATOM 708 C C . PHE A 1 87 ? 11.087 -1.880 -9.343 1.00 94.38 87 PHE A C 1
ATOM 710 O O . PHE A 1 87 ? 10.509 -1.973 -8.260 1.00 94.38 87 PHE A O 1
ATOM 717 N N . GLU A 1 88 ? 12.380 -2.181 -9.484 1.00 93.12 88 GLU A N 1
ATOM 718 C CA . GLU A 1 88 ? 13.190 -2.721 -8.381 1.00 93.12 88 GLU A CA 1
ATOM 719 C C . GLU A 1 88 ? 13.257 -1.765 -7.180 1.00 93.12 88 GLU A C 1
ATOM 721 O O . GLU A 1 88 ? 13.077 -2.193 -6.036 1.00 93.12 88 GLU A O 1
ATOM 726 N N . ILE A 1 89 ? 13.418 -0.460 -7.424 1.00 92.38 89 ILE A N 1
ATOM 727 C CA . ILE A 1 89 ? 13.392 0.561 -6.365 1.00 92.38 89 ILE A CA 1
ATOM 728 C C . ILE A 1 89 ? 12.033 0.574 -5.654 1.00 92.38 89 ILE A C 1
ATOM 730 O O . ILE A 1 89 ? 11.984 0.589 -4.425 1.00 92.38 89 ILE A O 1
ATOM 734 N N . PHE A 1 90 ? 10.921 0.546 -6.391 1.00 90.56 90 PHE A N 1
ATOM 735 C CA . PHE A 1 90 ? 9.581 0.537 -5.792 1.00 90.56 90 PHE A CA 1
ATOM 736 C C . PHE A 1 90 ? 9.289 -0.752 -5.017 1.00 90.56 90 PHE A C 1
ATOM 738 O O . PHE A 1 90 ? 8.626 -0.705 -3.978 1.00 90.56 90 PHE A O 1
ATOM 745 N N . VAL A 1 91 ? 9.800 -1.897 -5.467 1.00 90.12 91 VAL A N 1
ATOM 746 C CA . VAL A 1 91 ? 9.715 -3.158 -4.719 1.00 90.12 91 VAL A CA 1
ATOM 747 C C . VAL A 1 91 ? 10.535 -3.083 -3.429 1.00 90.12 91 VAL A C 1
ATOM 749 O O . VAL A 1 91 ? 10.043 -3.486 -2.377 1.00 90.12 91 VAL A O 1
ATOM 752 N N . ALA A 1 92 ? 11.736 -2.503 -3.457 1.00 90.62 92 ALA A N 1
ATOM 753 C CA . ALA A 1 92 ? 12.529 -2.299 -2.245 1.00 90.62 92 ALA A CA 1
ATOM 754 C C . ALA A 1 92 ? 11.843 -1.321 -1.268 1.00 90.62 92 ALA A C 1
ATOM 756 O O . ALA A 1 92 ? 11.714 -1.604 -0.074 1.00 90.62 92 ALA A O 1
ATOM 757 N N . LEU A 1 93 ? 11.329 -0.197 -1.778 1.00 89.75 93 LEU A N 1
ATOM 758 C CA . LEU A 1 93 ? 10.602 0.797 -0.984 1.00 89.75 93 LEU A CA 1
ATOM 759 C C . LEU A 1 93 ? 9.291 0.251 -0.411 1.00 89.75 93 LEU A C 1
ATOM 761 O O . LEU A 1 93 ? 8.886 0.680 0.667 1.00 89.75 93 LEU A O 1
ATOM 765 N N . ASN A 1 94 ? 8.645 -0.711 -1.075 1.00 88.44 94 ASN A N 1
ATOM 766 C CA . ASN A 1 94 ? 7.427 -1.356 -0.582 1.00 88.44 94 ASN A CA 1
ATOM 767 C C . ASN A 1 94 ? 7.602 -1.920 0.830 1.00 88.44 94 ASN A C 1
ATOM 769 O O . ASN A 1 94 ? 6.729 -1.723 1.675 1.00 88.44 94 ASN A O 1
ATOM 773 N N . PHE A 1 95 ? 8.733 -2.575 1.102 1.00 85.62 95 PHE A N 1
ATOM 774 C CA . PHE A 1 95 ? 9.021 -3.132 2.423 1.00 85.62 95 PHE A CA 1
ATOM 775 C C . PHE A 1 95 ? 9.115 -2.039 3.490 1.00 85.62 95 PHE A C 1
ATOM 777 O O . PHE A 1 95 ? 8.492 -2.152 4.547 1.00 85.62 95 PHE A O 1
ATOM 784 N N . LEU A 1 96 ? 9.833 -0.953 3.190 1.00 88.25 96 LEU A N 1
ATOM 785 C CA . LEU A 1 96 ? 9.977 0.185 4.099 1.00 88.25 96 LEU A CA 1
ATOM 786 C C . LEU A 1 96 ? 8.636 0.878 4.347 1.00 88.25 96 LEU A C 1
ATOM 788 O O . LEU A 1 96 ? 8.259 1.104 5.495 1.00 88.25 96 LEU A O 1
ATOM 792 N N . VAL A 1 97 ? 7.880 1.170 3.289 1.00 87.00 97 VAL A N 1
ATOM 793 C CA . VAL A 1 97 ? 6.570 1.826 3.390 1.00 87.00 97 VAL A CA 1
ATOM 794 C C . VAL A 1 97 ? 5.585 0.956 4.165 1.00 87.00 97 VAL A C 1
ATOM 796 O O . VAL A 1 97 ? 4.876 1.469 5.028 1.00 87.00 97 VAL A O 1
ATOM 799 N N . PHE A 1 98 ? 5.557 -0.355 3.919 1.00 87.38 98 PHE A N 1
ATOM 800 C CA . PHE A 1 98 ? 4.692 -1.276 4.655 1.00 87.38 98 PHE A CA 1
ATOM 801 C C . PHE A 1 98 ? 5.031 -1.307 6.149 1.00 87.38 98 PHE A C 1
ATOM 803 O O . PHE A 1 98 ? 4.126 -1.297 6.984 1.00 87.38 98 PHE A O 1
ATOM 810 N N . TYR A 1 99 ? 6.320 -1.282 6.487 1.00 86.81 99 TYR A N 1
ATOM 811 C CA . TYR A 1 99 ? 6.788 -1.228 7.870 1.00 86.81 99 TYR A CA 1
ATOM 812 C C . TYR A 1 99 ? 6.429 0.101 8.556 1.00 86.81 99 TYR A C 1
ATOM 814 O O . TYR A 1 99 ? 5.936 0.122 9.680 1.00 86.81 99 TYR A O 1
ATOM 822 N N . ILE A 1 100 ? 6.587 1.232 7.868 1.00 85.94 100 ILE A N 1
ATOM 823 C CA . ILE A 1 100 ? 6.192 2.543 8.405 1.00 85.94 100 ILE A CA 1
ATOM 824 C C . ILE A 1 100 ? 4.669 2.615 8.595 1.00 85.94 100 ILE A C 1
ATOM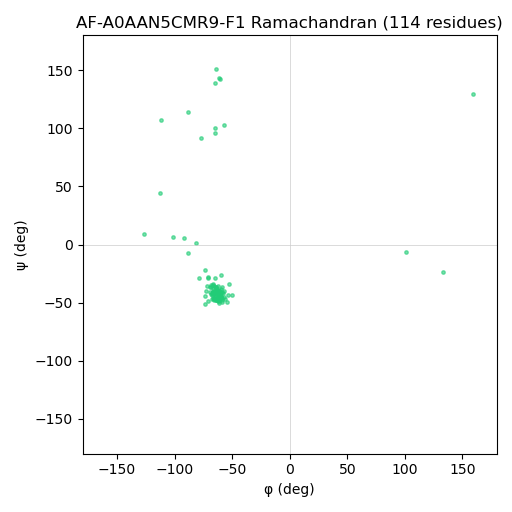 826 O O . ILE A 1 100 ? 4.183 3.116 9.614 1.00 85.94 100 ILE A O 1
ATOM 830 N N . LEU A 1 101 ? 3.894 2.100 7.637 1.00 86.25 101 LEU A N 1
ATOM 831 C CA . LEU A 1 101 ? 2.432 2.054 7.717 1.00 86.25 101 LEU A CA 1
ATOM 832 C C . LEU A 1 101 ? 1.927 1.127 8.828 1.00 86.25 101 LEU A C 1
ATOM 834 O O . LEU A 1 101 ? 0.901 1.436 9.435 1.00 86.25 101 LEU A O 1
ATOM 838 N N . SER A 1 102 ? 2.624 0.026 9.123 1.00 84.81 102 SER A N 1
ATOM 839 C CA . SER A 1 102 ? 2.236 -0.874 10.215 1.00 84.81 102 SER A CA 1
ATOM 840 C C . SER A 1 102 ? 2.436 -0.220 11.587 1.00 84.81 102 SER A C 1
ATOM 842 O O . SER A 1 102 ? 1.559 -0.296 12.448 1.00 84.81 102 SER A O 1
ATOM 844 N N . ILE A 1 103 ? 3.537 0.512 11.768 1.00 84.31 103 ILE A N 1
ATOM 845 C CA . ILE A 1 103 ? 3.816 1.237 13.014 1.00 84.31 103 ILE A CA 1
ATOM 846 C C . ILE A 1 103 ? 2.870 2.437 13.169 1.00 84.31 103 ILE A C 1
ATOM 848 O O . ILE A 1 103 ? 2.254 2.610 14.218 1.00 84.31 103 ILE A O 1
ATOM 852 N N . SER A 1 104 ? 2.715 3.256 12.124 1.00 81.19 104 SER A N 1
ATOM 853 C CA . SER A 1 104 ? 1.870 4.463 12.175 1.00 81.19 104 SER A CA 1
ATOM 854 C C . SER A 1 104 ? 0.369 4.166 12.224 1.00 81.19 104 SER A C 1
ATOM 856 O O . SER A 1 104 ? -0.397 4.954 12.778 1.00 81.19 104 SER A O 1
ATOM 858 N N . GLY A 1 105 ? -0.076 3.041 11.659 1.00 73.19 105 GLY A N 1
ATOM 859 C CA . GLY A 1 105 ? -1.496 2.702 11.586 1.00 73.19 105 GLY A CA 1
ATOM 860 C C . GLY A 1 105 ? -2.103 2.269 12.922 1.00 73.19 105 GLY A C 1
ATOM 861 O O . GLY A 1 105 ? -3.322 2.349 13.083 1.00 73.19 105 GLY A O 1
ATOM 862 N N . ASN A 1 106 ? -1.290 1.819 13.879 1.00 77.94 106 ASN A N 1
ATOM 863 C CA . ASN A 1 106 ? -1.771 1.348 15.170 1.00 77.94 106 ASN A CA 1
ATOM 864 C C . ASN A 1 106 ? -1.341 2.306 16.286 1.00 77.94 106 ASN A C 1
ATOM 866 O O . ASN A 1 106 ? -0.186 2.327 16.702 1.00 77.94 106 ASN A O 1
ATOM 870 N N . SER A 1 107 ? -2.303 3.065 16.816 1.00 71.44 107 SER A N 1
ATOM 871 C CA . SER A 1 107 ? -2.055 4.05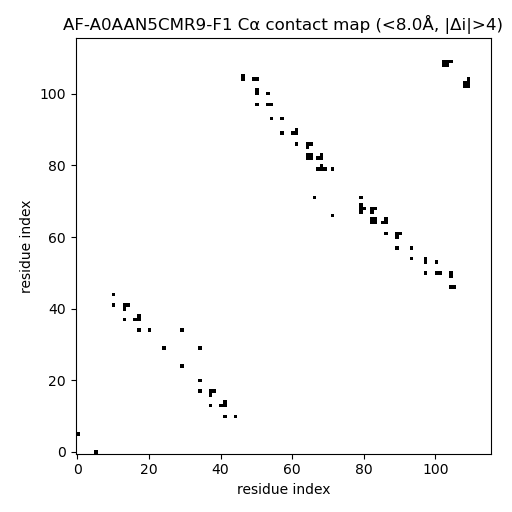0 17.875 1.00 71.44 107 SER A CA 1
ATOM 872 C C . SER A 1 107 ? -1.472 3.443 19.160 1.00 71.44 107 SER A C 1
ATOM 874 O O . SER A 1 107 ? -0.757 4.130 19.889 1.00 71.44 107 SER A O 1
ATOM 876 N N . HIS A 1 108 ? -1.735 2.160 19.428 1.00 70.00 108 HIS A N 1
ATOM 877 C CA . HIS A 1 108 ? -1.171 1.429 20.560 1.00 70.00 108 HIS A CA 1
ATOM 878 C C . HIS A 1 108 ? 0.310 1.092 20.335 1.00 70.00 108 HIS A C 1
ATOM 880 O O . HIS A 1 108 ? 1.128 1.311 21.225 1.00 70.00 108 HIS A O 1
ATOM 886 N N . ILE A 1 109 ? 0.666 0.625 19.133 1.00 71.81 109 ILE A N 1
ATOM 887 C CA . ILE A 1 109 ? 2.059 0.337 18.746 1.00 71.81 109 ILE A CA 1
ATOM 888 C C . ILE A 1 109 ? 2.864 1.636 18.670 1.00 71.81 109 ILE A C 1
ATOM 890 O O . ILE A 1 109 ? 3.967 1.704 19.202 1.00 71.81 109 ILE A O 1
ATOM 894 N N . TRP A 1 110 ? 2.287 2.688 18.084 1.00 71.00 110 TRP A N 1
ATOM 895 C CA . TRP A 1 110 ? 2.910 4.008 18.007 1.00 71.00 110 TRP A CA 1
ATOM 896 C C . TRP A 1 110 ? 3.281 4.545 19.393 1.00 71.00 110 TRP A C 1
ATOM 898 O O . TRP A 1 110 ? 4.407 4.983 19.594 1.00 71.00 110 TRP A O 1
ATOM 908 N N . LYS A 1 111 ? 2.363 4.454 20.367 1.00 75.31 111 LYS A N 1
ATOM 909 C CA . LYS A 1 111 ? 2.614 4.878 21.755 1.00 75.31 111 LYS A CA 1
ATOM 910 C C . LYS A 1 111 ? 3.697 4.060 22.454 1.00 75.31 111 LYS A C 1
ATOM 912 O O . LYS A 1 111 ? 4.445 4.628 23.237 1.00 75.31 111 LYS A O 1
ATOM 917 N N . GLN A 1 112 ? 3.777 2.754 22.197 1.00 74.56 112 GLN A N 1
ATOM 918 C CA . GLN A 1 112 ? 4.855 1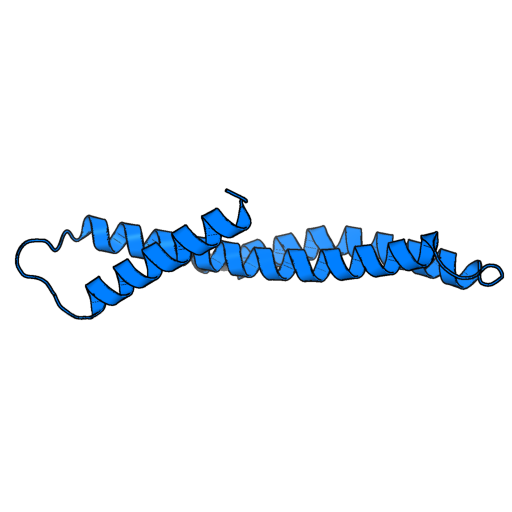.917 22.735 1.00 74.56 112 GLN A CA 1
ATOM 919 C C . GLN A 1 112 ? 6.212 2.264 22.114 1.00 74.56 112 GLN A C 1
ATOM 921 O O . GLN A 1 112 ? 7.220 2.222 22.805 1.00 74.56 112 GLN A O 1
ATOM 926 N N . PHE A 1 113 ? 6.238 2.640 20.834 1.00 68.38 113 PHE A N 1
ATOM 927 C CA . PHE A 1 113 ? 7.460 3.062 20.148 1.00 68.38 113 PHE A CA 1
ATOM 928 C C . PHE A 1 113 ? 7.967 4.433 20.604 1.00 68.38 113 PHE A C 1
ATOM 930 O O . PHE A 1 113 ? 9.173 4.636 20.658 1.00 68.38 113 PHE A O 1
ATOM 937 N N . THR A 1 114 ? 7.072 5.375 20.914 1.00 70.88 114 THR A N 1
ATOM 938 C CA . THR A 1 114 ? 7.447 6.731 21.348 1.00 70.88 114 THR A CA 1
ATOM 939 C C . THR A 1 114 ? 7.654 6.879 22.855 1.00 70.88 114 THR A C 1
ATOM 941 O O . THR A 1 114 ? 8.070 7.951 23.288 1.00 70.88 114 THR A O 1
ATOM 944 N N . SER A 1 115 ? 7.352 5.855 23.664 1.00 71.69 115 SER A N 1
ATOM 945 C CA . SER A 1 115 ? 7.637 5.864 25.109 1.00 71.69 115 SER A CA 1
ATOM 946 C C . SER A 1 115 ? 8.999 5.259 25.474 1.00 71.69 115 SER A C 1
ATOM 948 O O . SER A 1 115 ? 9.261 5.065 26.663 1.00 71.69 115 SER A O 1
ATOM 950 N N . ILE A 1 116 ? 9.811 4.910 24.474 1.00 54.28 116 ILE A N 1
ATOM 951 C CA . ILE A 1 116 ? 11.219 4.510 24.599 1.00 54.28 116 ILE A CA 1
ATOM 952 C C . ILE A 1 116 ? 12.072 5.748 24.333 1.00 54.28 116 ILE A C 1
ATOM 954 O O . ILE A 1 116 ? 13.023 5.970 25.111 1.00 54.28 116 ILE A O 1
#

Nearest PDB structures (foldseek):
  8oir-assembly1_Aa  TM=6.300E-01  e=2.907E+00  Homo sapiens
  8jxi-assembly1_C  TM=3.509E-01  e=6.485E+00  Rattus norvegicus

Solvent-accessible surface area (backbone atoms only — not comparable to full-atom values): 6486 Å² total; per-residue (Å²): 127,57,73,68,58,50,50,53,50,53,52,51,50,45,49,53,52,50,54,55,61,72,75,47,84,56,90,89,74,77,49,69,68,58,56,52,51,46,51,51,51,51,52,53,51,50,37,51,51,55,48,50,53,56,54,51,55,56,48,51,52,35,51,52,28,43,46,42,39,72,73,47,68,89,92,42,62,70,60,29,53,49,28,42,53,50,23,54,52,49,57,58,46,44,57,56,52,52,52,50,43,58,42,70,56,33,70,68,56,39,52,61,65,72,74,110

InterPro domains:
  IPR004151 7TM GPCR, serpentine receptor class e (Sre) [PF03125] (5-111)
  IPR052860 Nematode Receptor-Like/GPCR1 [PTHR47521] (7-106)

Organism: NCBI:txid1317129

Sequence (116 aa):
LDSFQGFAIIFRTNRKAFDRMKSGAQVGNYSVARTFQVKENLEVLRYMQWMGRGWIVSNTVSFVTYGFFMFGPEGYDSIRALSYNIFEIFVALNFLVFYILSISGNSHIWKQFTSI

pLDDT: mean 83.23, std 10.33, range [52.62, 95.0]

Mean predicted aligned error: 8.21 Å

Radius of gyration: 21.4 Å; Cα contacts (8 Å, |Δi|>4): 52; chains: 1; bounding box: 49×23×59 Å

Secondary structure (DSSP, 8-state):
--HHHHHHHHHHHHHHHHHHHHS---TTT--HHHHHHHHHHHHHHHHHHHHHHHHHHHHHHHHHHHHHHHHPPTT-HHHHHHHHHHHHHHHHHHHHHHHHHHHHH-HHHHHHHHT-

Foldseek 3Di:
DPPVVVLVVLLVVLVVVQVVVVVDDPPPPDDVVVNVVSVVVNLVSQLVVQLVVLLVVLVVLLCVLQVCLVVPDPPPNVSSVVSVVVSVVSVVVSVVSSVVSNCVSDPVSVVVVVVD